Protein AF-A0AAV5WUH0-F1 (afdb_monomer)

Foldseek 3Di:
DFQFDDDDQKTFGPPQWWKWKAQDPDPPRTFTFDTMWGQDPQWTWTAGPVGDMDIHNDIDMTIHHNDDDPDDDDPCVPVD

Radius of gyration: 15.48 Å; Cα contacts (8 Å, |Δi|>4): 148; chains: 1; bounding box: 26×43×39 Å

Mean predicted aligned error: 7.23 Å

Structure (mmCIF, N/CA/C/O backbone):
data_AF-A0AAV5WUH0-F1
#
_entry.id   AF-A0AAV5WUH0-F1
#
loop_
_atom_site.group_PDB
_atom_site.id
_atom_site.type_symbol
_atom_site.label_atom_id
_atom_site.label_alt_id
_atom_site.label_comp_id
_atom_site.label_asym_id
_atom_site.label_entity_id
_atom_site.label_seq_id
_atom_site.pdbx_PDB_ins_code
_atom_site.Cartn_x
_atom_site.Cartn_y
_atom_site.Cartn_z
_atom_site.occupancy
_atom_site.B_iso_or_equiv
_atom_site.auth_seq_id
_atom_site.auth_comp_id
_atom_site.auth_asym_id
_atom_site.auth_atom_id
_atom_site.pdbx_PDB_model_num
ATOM 1 N N . THR A 1 1 ? 0.5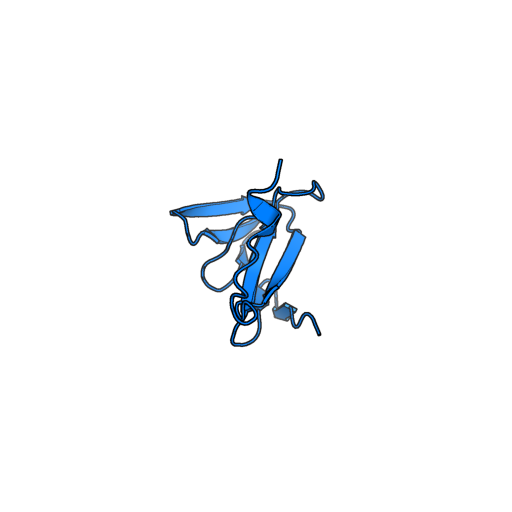73 -5.369 17.273 1.00 48.56 1 THR A N 1
ATOM 2 C CA . THR A 1 1 ? 1.314 -6.134 16.249 1.00 48.56 1 THR A CA 1
ATOM 3 C C . THR A 1 1 ? 0.891 -5.681 14.862 1.00 48.56 1 THR A C 1
ATOM 5 O O . THR A 1 1 ? -0.276 -5.761 14.476 1.00 48.56 1 THR A O 1
ATOM 8 N N . THR A 1 2 ? 1.832 -5.084 14.144 1.00 57.12 2 THR A N 1
ATOM 9 C CA . THR A 1 2 ? 1.700 -4.525 12.793 1.00 57.12 2 THR A CA 1
ATOM 10 C C . THR A 1 2 ? 1.718 -5.679 11.793 1.00 57.12 2 THR A C 1
ATOM 12 O O . THR A 1 2 ? 2.762 -6.019 11.257 1.00 57.12 2 THR A O 1
ATOM 15 N N . SER A 1 3 ? 0.598 -6.387 11.639 1.00 68.06 3 SER A N 1
ATOM 16 C CA . SER A 1 3 ? 0.542 -7.583 10.783 1.00 68.06 3 SER A CA 1
ATOM 17 C C . SER A 1 3 ? 0.476 -7.192 9.306 1.00 68.06 3 SER A C 1
ATOM 19 O O . SER A 1 3 ? -0.580 -7.281 8.683 1.00 68.06 3 SER A O 1
ATOM 21 N N . LEU A 1 4 ? 1.599 -6.680 8.806 1.00 87.56 4 LEU A N 1
ATOM 22 C CA . LEU A 1 4 ? 1.900 -6.610 7.388 1.00 87.56 4 LEU A CA 1
ATOM 23 C C . LEU A 1 4 ? 2.104 -8.044 6.903 1.00 87.56 4 LEU A C 1
ATOM 25 O O . LEU A 1 4 ? 2.921 -8.779 7.461 1.00 87.56 4 LEU A O 1
ATOM 29 N N . GLU A 1 5 ? 1.350 -8.439 5.893 1.00 90.00 5 GLU A N 1
ATOM 30 C CA . GLU A 1 5 ? 1.416 -9.768 5.304 1.00 90.00 5 GLU A CA 1
ATOM 31 C C . GLU A 1 5 ? 2.185 -9.667 3.986 1.00 90.00 5 GLU A C 1
ATOM 33 O O . GLU A 1 5 ? 1.955 -8.758 3.188 1.00 90.00 5 GLU A O 1
ATOM 38 N N . LYS A 1 6 ? 3.149 -10.569 3.783 1.00 89.69 6 LYS A N 1
ATOM 39 C CA . LYS A 1 6 ? 3.988 -10.619 2.580 1.00 89.69 6 LYS A CA 1
ATOM 40 C C . LYS A 1 6 ? 3.885 -12.009 1.970 1.00 89.69 6 LYS A C 1
ATOM 42 O O . LYS A 1 6 ? 4.106 -12.989 2.682 1.00 89.69 6 LYS A O 1
ATOM 47 N N . ARG A 1 7 ? 3.560 -12.098 0.682 1.00 86.38 7 ARG A N 1
ATOM 48 C CA . ARG A 1 7 ? 3.476 -13.365 -0.065 1.00 86.38 7 ARG A CA 1
ATOM 49 C C . ARG A 1 7 ? 3.929 -13.138 -1.497 1.00 86.38 7 ARG A C 1
ATOM 51 O O . ARG A 1 7 ? 3.279 -12.373 -2.182 1.00 86.38 7 ARG A O 1
ATOM 58 N N . ASP A 1 8 ? 5.028 -13.760 -1.918 1.00 85.06 8 ASP A N 1
ATOM 59 C CA . ASP A 1 8 ? 5.505 -13.816 -3.315 1.00 85.06 8 ASP A CA 1
ATOM 60 C C . ASP A 1 8 ? 5.207 -12.570 -4.167 1.00 85.06 8 ASP A C 1
ATOM 62 O O . ASP A 1 8 ? 4.414 -12.594 -5.105 1.00 85.06 8 ASP A O 1
ATOM 66 N N . GLY A 1 9 ? 5.838 -11.447 -3.814 1.00 90.44 9 GLY A N 1
ATOM 67 C CA . GLY A 1 9 ? 5.659 -10.188 -4.540 1.00 90.44 9 GLY A CA 1
ATOM 68 C C . GLY A 1 9 ? 4.349 -9.459 -4.235 1.00 90.44 9 GLY A C 1
ATOM 69 O O . GLY A 1 9 ? 4.048 -8.484 -4.898 1.00 90.44 9 GLY A O 1
ATOM 70 N N . GLU A 1 10 ? 3.578 -9.862 -3.235 1.00 94.25 10 GLU A N 1
ATOM 71 C CA . GLU A 1 10 ? 2.382 -9.169 -2.755 1.00 94.25 10 GLU A CA 1
ATOM 72 C C . GLU A 1 10 ? 2.578 -8.682 -1.315 1.00 94.25 10 GLU A C 1
ATOM 74 O O . GLU A 1 10 ? 3.166 -9.370 -0.471 1.00 94.25 10 GLU A O 1
ATOM 79 N N . VAL A 1 11 ? 2.063 -7.485 -1.037 1.00 94.50 11 VAL A N 1
ATOM 80 C CA . VAL A 1 11 ? 1.987 -6.894 0.297 1.00 94.50 11 VAL A CA 1
ATOM 81 C C . VAL A 1 11 ? 0.543 -6.513 0.599 1.00 94.50 11 VAL A C 1
ATOM 83 O O . VAL A 1 11 ? -0.113 -5.828 -0.188 1.00 94.50 11 VAL A O 1
ATOM 86 N N . SER A 1 12 ? 0.063 -6.932 1.765 1.00 94.44 12 SER A N 1
ATOM 87 C CA . SER A 1 12 ? -1.287 -6.662 2.252 1.00 94.44 12 SER A CA 1
ATOM 88 C C . SER A 1 12 ? -1.296 -6.454 3.770 1.00 94.44 12 SER A C 1
ATOM 90 O O . SER A 1 12 ? -0.270 -6.560 4.450 1.00 94.44 12 SER A O 1
ATOM 92 N N . CYS A 1 13 ? -2.463 -6.119 4.316 1.00 93.25 13 CYS A N 1
ATOM 93 C CA . CYS A 1 13 ? -2.675 -6.026 5.753 1.00 93.25 13 CYS A CA 1
ATOM 94 C C . CYS A 1 13 ? -3.734 -7.026 6.201 1.00 93.25 13 CYS A C 1
ATOM 96 O O . CYS A 1 13 ? -4.772 -7.163 5.556 1.00 93.25 13 CYS A O 1
ATOM 98 N N . GLY A 1 14 ? -3.506 -7.647 7.360 1.00 88.56 14 GLY A N 1
ATOM 99 C CA . GLY A 1 14 ? -4.513 -8.494 7.998 1.00 88.56 14 GLY A CA 1
ATOM 100 C C . GLY A 1 14 ? -5.808 -7.733 8.334 1.00 88.56 14 GLY A C 1
ATOM 101 O O . GLY A 1 14 ? -5.843 -6.499 8.362 1.00 88.56 14 GLY A O 1
ATOM 102 N N . ALA A 1 15 ? -6.874 -8.480 8.631 1.00 84.12 15 ALA A N 1
ATOM 103 C CA . ALA A 1 15 ? -8.230 -7.950 8.799 1.00 84.12 15 ALA A CA 1
ATOM 104 C C . ALA A 1 15 ? -8.329 -6.728 9.740 1.00 84.12 15 ALA A C 1
ATOM 106 O O . ALA A 1 15 ? -7.706 -6.673 10.805 1.00 84.12 15 ALA A O 1
ATOM 107 N N . GLY A 1 16 ? -9.166 -5.752 9.360 1.00 82.31 16 GLY A N 1
ATOM 108 C CA . GLY A 1 16 ? -9.412 -4.541 10.155 1.00 82.31 16 GLY A CA 1
ATOM 109 C C . GLY A 1 16 ? -8.248 -3.541 10.163 1.00 82.31 16 GLY A C 1
ATOM 110 O O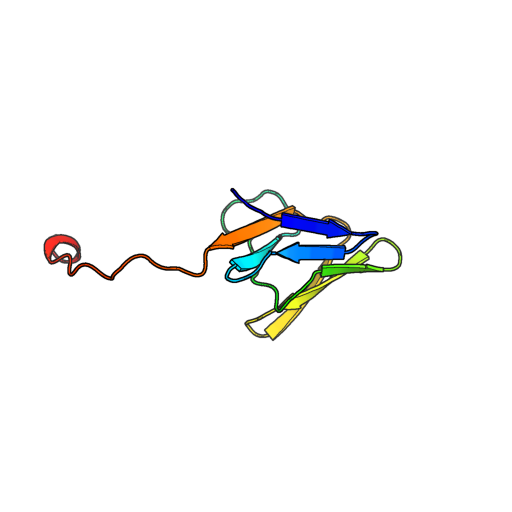 . GLY A 1 16 ? -8.096 -2.770 11.112 1.00 82.31 16 GLY A O 1
ATOM 111 N N . LYS A 1 17 ? -7.399 -3.562 9.134 1.00 88.69 17 LYS A N 1
ATOM 112 C CA . LYS A 1 17 ? -6.305 -2.605 8.934 1.00 88.69 17 LYS A CA 1
ATOM 113 C C . LYS A 1 17 ? -6.311 -2.119 7.489 1.00 88.69 17 LYS A C 1
ATOM 115 O O . LYS A 1 17 ? -6.779 -2.823 6.600 1.00 88.69 17 LYS A O 1
ATOM 120 N N . LYS A 1 18 ? -5.804 -0.909 7.265 1.00 91.06 18 LYS A N 1
ATOM 121 C CA . LYS A 1 18 ? -5.596 -0.333 5.932 1.00 91.06 18 LYS A CA 1
ATOM 122 C C . LYS A 1 18 ? -4.117 -0.368 5.591 1.00 91.06 18 LYS A C 1
ATOM 124 O O . LYS A 1 18 ? -3.287 -0.032 6.438 1.00 91.06 18 LYS A O 1
ATOM 129 N N . LEU A 1 19 ? -3.806 -0.755 4.361 1.00 94.25 19 LEU A N 1
ATOM 130 C CA . LEU A 1 19 ? -2.451 -0.705 3.839 1.00 94.25 19 LEU A CA 1
ATOM 131 C C . LEU A 1 19 ? -2.097 0.738 3.473 1.00 94.25 19 LEU A C 1
ATOM 133 O O . LEU A 1 19 ? -2.877 1.438 2.827 1.00 94.25 19 LEU A O 1
ATOM 137 N N . VAL A 1 20 ? -0.926 1.180 3.918 1.00 94.50 20 VAL A N 1
ATOM 138 C CA . VAL A 1 20 ? -0.334 2.474 3.578 1.00 94.50 20 VAL A CA 1
ATOM 139 C C . VAL A 1 20 ? 1.006 2.204 2.914 1.00 94.50 20 VAL A C 1
ATOM 141 O O . VAL A 1 20 ? 1.813 1.453 3.469 1.00 94.50 20 VAL A O 1
ATOM 144 N N . VAL A 1 21 ? 1.248 2.813 1.755 1.00 95.69 21 VAL A N 1
ATOM 145 C CA . VAL A 1 21 ? 2.507 2.675 1.015 1.00 95.69 21 VAL A CA 1
ATOM 146 C C . VAL A 1 21 ? 3.123 4.016 0.651 1.00 95.69 21 VAL A C 1
ATOM 148 O O . VAL A 1 21 ? 2.417 5.008 0.517 1.00 95.69 21 VAL A O 1
ATOM 151 N N . SER A 1 22 ? 4.435 4.048 0.467 1.00 96.56 22 SER A N 1
ATOM 152 C CA . SER A 1 22 ? 5.164 5.191 -0.077 1.00 96.56 22 SER A CA 1
ATOM 153 C C . SER A 1 22 ? 6.281 4.724 -1.006 1.00 96.56 22 SER A C 1
ATOM 155 O O . SER A 1 22 ? 6.751 3.589 -0.906 1.00 96.56 22 SER A O 1
ATOM 157 N N . SER A 1 23 ? 6.706 5.608 -1.906 1.00 95.56 23 SER A N 1
ATOM 158 C CA . SER A 1 23 ? 7.883 5.431 -2.759 1.00 95.56 23 SER A CA 1
ATOM 159 C C . SER A 1 23 ? 9.191 5.857 -2.089 1.00 95.56 23 SER A C 1
ATOM 161 O O . SER A 1 23 ? 10.252 5.714 -2.685 1.00 95.56 23 SER A O 1
ATOM 163 N N . ASN A 1 24 ? 9.134 6.449 -0.894 1.00 93.62 24 ASN A N 1
ATOM 164 C CA . ASN A 1 24 ? 10.306 6.889 -0.143 1.00 93.62 24 ASN A CA 1
ATOM 165 C C . ASN A 1 24 ? 10.067 6.793 1.375 1.00 93.62 24 ASN A C 1
ATOM 167 O O . ASN A 1 24 ? 8.988 6.421 1.838 1.00 93.62 24 ASN A O 1
ATOM 171 N N . ASP A 1 25 ? 11.088 7.132 2.155 1.00 92.44 25 ASP A N 1
ATOM 172 C CA . ASP A 1 25 ? 11.079 7.117 3.618 1.00 92.44 25 ASP A CA 1
ATOM 173 C C . ASP A 1 25 ? 10.656 8.460 4.249 1.00 9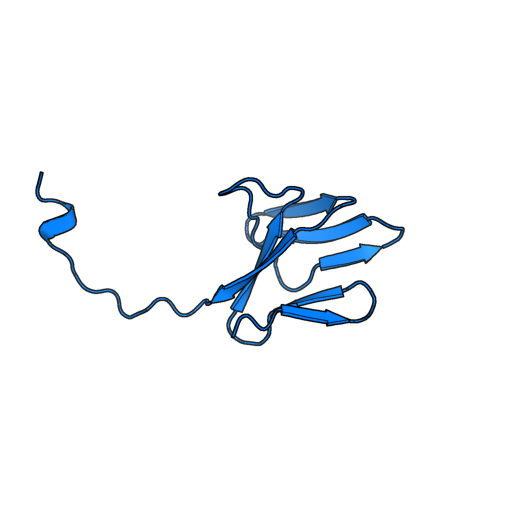2.44 25 ASP A C 1
ATOM 175 O O . ASP A 1 25 ? 10.746 8.632 5.468 1.00 92.44 25 ASP A O 1
ATOM 179 N N . GLN A 1 26 ? 10.164 9.420 3.454 1.00 91.50 26 GLN A N 1
ATOM 180 C CA . GLN A 1 26 ? 9.763 10.727 3.971 1.00 91.50 26 GLN A CA 1
ATOM 181 C C . GLN A 1 26 ? 8.522 10.610 4.857 1.00 91.50 26 GLN A C 1
ATOM 183 O O . GLN A 1 26 ? 7.548 9.928 4.525 1.00 91.50 26 GLN A O 1
ATOM 188 N N . GLN A 1 27 ? 8.515 11.333 5.977 1.00 87.25 27 GLN A N 1
ATOM 189 C CA . GLN A 1 27 ? 7.324 11.435 6.820 1.00 87.25 27 GLN A CA 1
ATOM 190 C C . GLN A 1 27 ? 6.147 12.027 6.034 1.00 87.25 27 GLN A C 1
ATOM 192 O O . GLN A 1 27 ? 6.331 12.864 5.155 1.00 87.25 27 GLN A O 1
ATOM 197 N N . ALA A 1 28 ? 4.930 11.586 6.365 1.00 85.75 28 ALA A N 1
ATOM 198 C CA . ALA A 1 28 ? 3.681 12.020 5.729 1.00 85.75 28 ALA A CA 1
ATOM 199 C C . ALA A 1 28 ? 3.565 11.758 4.208 1.00 85.75 28 ALA A C 1
ATOM 201 O O . ALA A 1 28 ? 2.632 12.246 3.581 1.00 85.75 28 ALA A O 1
ATOM 202 N N . SER A 1 29 ? 4.442 10.936 3.621 1.00 91.75 29 SER A N 1
ATOM 203 C CA . SER A 1 29 ? 4.367 10.516 2.208 1.00 91.75 29 SER A CA 1
ATOM 204 C C . SER A 1 29 ? 3.413 9.337 1.948 1.00 91.75 29 SER A C 1
ATOM 206 O O . SER A 1 29 ? 3.238 8.911 0.809 1.00 91.75 29 SER A O 1
ATOM 208 N N . GLY A 1 30 ? 2.814 8.777 3.004 1.00 92.81 30 GLY A N 1
ATOM 209 C CA . GLY A 1 30 ? 2.012 7.559 2.933 1.00 92.81 30 GLY A CA 1
ATOM 210 C C . GLY A 1 30 ? 0.702 7.728 2.159 1.00 92.81 30 GLY A C 1
ATOM 211 O O . GLY A 1 30 ? -0.102 8.612 2.447 1.00 92.81 30 GLY A O 1
ATOM 212 N N . LEU A 1 31 ? 0.456 6.807 1.232 1.00 94.75 31 LEU A N 1
ATOM 213 C CA . LEU A 1 31 ? -0.738 6.704 0.405 1.00 94.75 31 LEU A CA 1
ATOM 214 C C . LEU A 1 31 ? -1.550 5.473 0.809 1.00 94.75 31 LEU A C 1
ATOM 216 O O . LEU A 1 31 ? -1.013 4.377 0.960 1.00 94.75 31 LEU A O 1
ATOM 220 N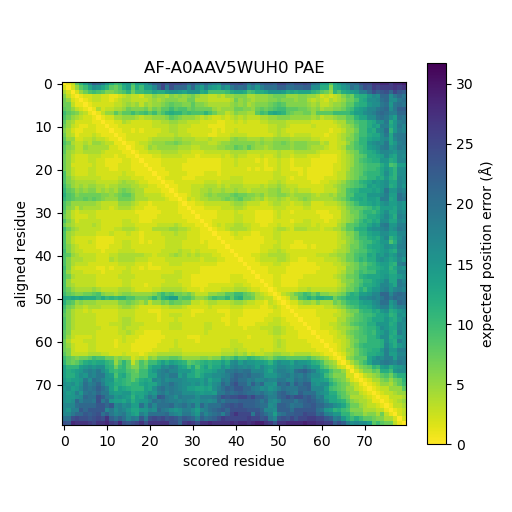 N . LEU A 1 32 ? -2.857 5.649 0.987 1.00 94.44 32 LEU A N 1
ATOM 221 C CA . LEU A 1 32 ? -3.765 4.565 1.355 1.00 94.44 32 LEU A CA 1
ATOM 222 C C . LEU A 1 32 ? -4.094 3.690 0.145 1.00 94.44 32 LEU A C 1
ATOM 224 O O . LEU A 1 32 ? -4.624 4.187 -0.849 1.00 94.44 32 LEU A O 1
ATOM 228 N N . VAL A 1 33 ? -3.846 2.390 0.275 1.00 95.12 33 VAL A N 1
ATOM 229 C CA . VAL A 1 33 ? -4.104 1.383 -0.759 1.00 95.12 33 VAL A CA 1
ATOM 230 C C . VAL A 1 33 ? -5.431 0.684 -0.500 1.00 95.12 33 VAL A C 1
ATOM 232 O O . VAL A 1 33 ? -5.753 0.330 0.637 1.00 95.12 33 VAL A O 1
ATOM 235 N N . ASP A 1 34 ? -6.184 0.469 -1.572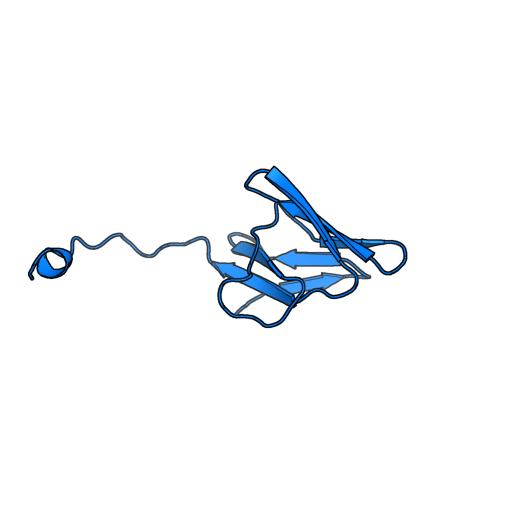 1.00 92.69 34 ASP A N 1
ATOM 236 C CA . ASP A 1 34 ? -7.352 -0.396 -1.585 1.00 92.69 34 ASP A CA 1
ATOM 237 C C . ASP A 1 34 ? -6.907 -1.855 -1.774 1.00 92.69 34 ASP A C 1
ATOM 239 O O . ASP A 1 34 ? -6.538 -2.293 -2.866 1.00 92.69 34 ASP A O 1
ATOM 243 N N . G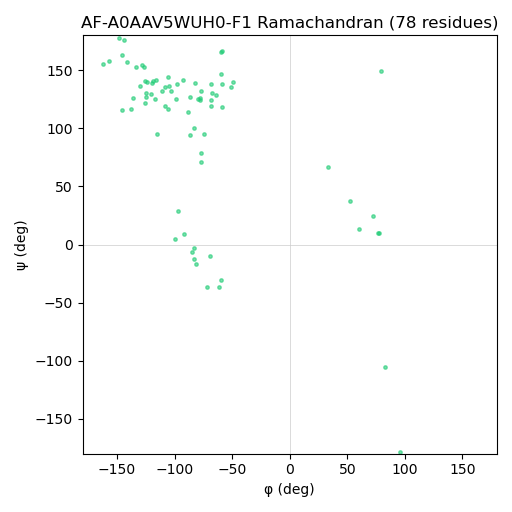LY A 1 35 ? -6.856 -2.599 -0.668 1.00 92.38 35 GLY A N 1
ATOM 244 C CA . GLY A 1 35 ? -6.435 -3.998 -0.654 1.00 92.38 35 GLY A CA 1
ATOM 245 C C . GLY A 1 35 ? -4.916 -4.184 -0.611 1.00 92.38 35 GLY A C 1
ATOM 246 O O . GLY A 1 35 ? -4.304 -4.056 0.452 1.00 92.38 35 GLY A O 1
ATOM 247 N N . THR A 1 36 ? -4.323 -4.569 -1.744 1.00 94.81 36 THR A N 1
ATOM 248 C CA . THR A 1 36 ? -2.955 -5.118 -1.830 1.00 94.81 36 THR A CA 1
ATOM 249 C C . THR A 1 36 ? -2.086 -4.372 -2.837 1.00 94.81 36 THR A C 1
ATOM 251 O O . THR A 1 36 ? -2.595 -3.893 -3.850 1.00 94.81 36 THR A O 1
ATOM 254 N N . VAL A 1 37 ? -0.767 -4.376 -2.631 1.00 96.38 37 VAL A N 1
ATOM 255 C CA . VAL A 1 37 ? 0.218 -3.961 -3.646 1.00 96.38 37 VAL A CA 1
ATOM 256 C C . VAL A 1 37 ? 0.972 -5.185 -4.159 1.00 96.38 37 VAL A C 1
ATOM 258 O O . VAL A 1 37 ? 1.390 -6.022 -3.364 1.00 96.38 37 VAL A O 1
ATOM 261 N N . LYS A 1 38 ? 1.156 -5.288 -5.478 1.00 96.88 38 LYS A N 1
ATOM 262 C CA . LYS A 1 38 ? 1.820 -6.406 -6.165 1.00 96.88 38 LYS A CA 1
ATOM 263 C C . LYS A 1 38 ? 3.045 -5.941 -6.942 1.00 96.88 38 LYS A C 1
ATOM 265 O O . LYS A 1 38 ? 2.981 -4.922 -7.614 1.00 96.88 38 LYS A O 1
ATOM 270 N N . CYS A 1 39 ? 4.128 -6.699 -6.899 1.00 96.69 39 CYS A N 1
ATOM 271 C CA . CYS A 1 39 ? 5.322 -6.513 -7.702 1.00 96.69 39 CYS A CA 1
ATOM 272 C C . CYS A 1 39 ? 5.150 -7.267 -9.020 1.00 96.69 39 CYS A C 1
ATOM 274 O O . CYS A 1 39 ? 5.071 -8.494 -9.039 1.00 96.69 39 CYS A O 1
ATOM 276 N N . VAL A 1 40 ? 5.075 -6.524 -10.118 1.00 96.00 40 VAL A N 1
ATOM 277 C CA . VAL A 1 40 ? 4.949 -7.046 -11.479 1.00 96.00 40 VAL A CA 1
ATOM 278 C C . VAL A 1 40 ? 6.082 -6.444 -12.294 1.00 96.00 40 VAL A C 1
ATOM 280 O O . VAL A 1 40 ? 6.223 -5.224 -12.338 1.00 96.00 40 VAL A O 1
ATOM 283 N N . ASP A 1 41 ? 6.923 -7.294 -12.884 1.00 95.12 41 ASP A N 1
ATOM 284 C CA . ASP A 1 41 ? 8.084 -6.882 -13.688 1.00 95.12 41 ASP A CA 1
ATOM 285 C C . ASP A 1 41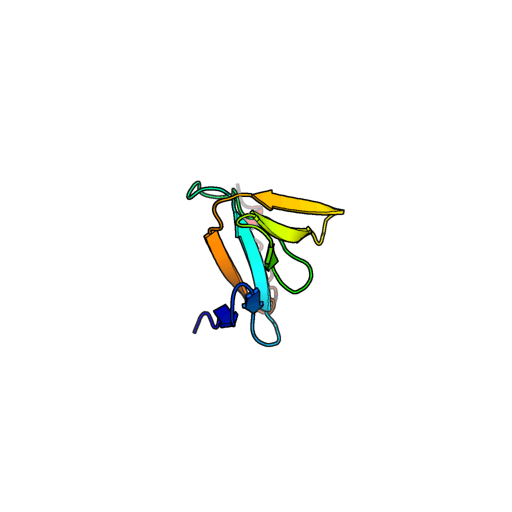 ? 9.021 -5.887 -12.969 1.00 95.12 41 ASP A C 1
ATOM 287 O O . ASP A 1 41 ? 9.560 -4.953 -13.562 1.00 95.12 41 ASP A O 1
ATOM 291 N N . GLY A 1 42 ? 9.205 -6.070 -11.655 1.00 95.12 42 GLY A N 1
ATOM 292 C CA . GLY A 1 42 ? 10.047 -5.205 -10.819 1.00 95.12 42 GLY A CA 1
ATOM 293 C C . GLY A 1 42 ? 9.413 -3.861 -10.437 1.00 95.12 42 GLY A C 1
ATOM 294 O O . GLY A 1 42 ? 10.110 -2.998 -9.904 1.00 95.12 42 GLY A O 1
ATOM 295 N N . ILE A 1 43 ? 8.116 -3.673 -10.703 1.00 97.12 43 ILE A N 1
ATOM 296 C CA . ILE A 1 43 ? 7.342 -2.485 -10.330 1.00 97.12 43 ILE A CA 1
ATOM 297 C C . ILE A 1 43 ? 6.229 -2.883 -9.362 1.00 97.12 43 ILE A C 1
ATOM 299 O O . ILE A 1 43 ? 5.394 -3.733 -9.664 1.00 97.12 43 ILE A O 1
ATOM 303 N N . TRP A 1 44 ? 6.182 -2.231 -8.206 1.00 97.38 44 TRP A N 1
ATOM 304 C CA . TRP A 1 44 ? 5.097 -2.347 -7.242 1.00 97.38 44 TRP A CA 1
ATOM 305 C C . TRP A 1 44 ? 3.889 -1.537 -7.691 1.00 97.38 44 TRP A C 1
ATOM 307 O O . TRP A 1 44 ? 4.010 -0.342 -7.945 1.00 97.38 44 TRP A O 1
ATOM 317 N N . LYS A 1 45 ? 2.728 -2.189 -7.761 1.00 97.50 45 LYS A N 1
ATOM 318 C CA . LYS A 1 45 ? 1.471 -1.647 -8.275 1.00 97.50 45 LYS A CA 1
ATOM 319 C C . LYS A 1 45 ? 0.320 -1.876 -7.305 1.00 97.50 45 LYS A C 1
ATOM 321 O O . LYS A 1 45 ? 0.167 -2.982 -6.789 1.00 97.50 45 LYS A O 1
ATOM 326 N N . GLY A 1 46 ? -0.519 -0.868 -7.087 1.00 95.94 46 GLY A N 1
ATOM 327 C CA . GLY A 1 46 ? -1.727 -0.990 -6.264 1.00 95.94 46 GLY A CA 1
ATOM 328 C C . GLY A 1 46 ? -2.729 0.134 -6.510 1.00 95.94 46 GLY A C 1
ATOM 329 O O . GLY A 1 46 ? -2.353 1.219 -6.947 1.00 95.94 46 GLY A O 1
ATOM 330 N N . ALA A 1 47 ? -4.009 -0.114 -6.236 1.00 96.75 47 ALA A N 1
ATOM 331 C CA . ALA A 1 47 ? -5.056 0.902 -6.343 1.00 96.75 47 ALA A CA 1
ATOM 332 C C . ALA A 1 47 ? -5.091 1.775 -5.080 1.00 96.75 47 ALA A C 1
ATOM 334 O O . ALA A 1 47 ? -4.963 1.258 -3.973 1.00 96.75 47 ALA A O 1
ATOM 335 N N . LEU A 1 48 ? -5.264 3.089 -5.223 1.00 96.06 48 LEU A N 1
ATOM 336 C CA . LEU A 1 48 ? -5.384 4.000 -4.082 1.00 96.06 48 LEU A CA 1
ATOM 337 C C . LEU A 1 48 ? -6.852 4.207 -3.688 1.00 96.06 48 LEU A C 1
ATOM 339 O O . LEU A 1 48 ? -7.709 4.373 -4.553 1.00 96.06 48 LEU A O 1
ATOM 343 N N . ILE A 1 49 ? -7.134 4.289 -2.382 1.00 91.06 49 ILE A N 1
ATOM 344 C CA . ILE A 1 49 ? -8.503 4.509 -1.862 1.00 91.06 49 ILE A CA 1
ATOM 345 C C . ILE A 1 49 ? -9.083 5.848 -2.351 1.00 91.06 49 ILE A C 1
ATOM 347 O O . ILE A 1 49 ? -10.272 5.945 -2.640 1.00 91.06 49 ILE A O 1
ATOM 351 N N . ASN A 1 50 ? -8.248 6.886 -2.462 1.00 85.12 50 ASN A N 1
ATOM 352 C CA . ASN A 1 50 ? -8.671 8.251 -2.796 1.00 85.12 50 ASN A CA 1
ATOM 353 C C . ASN A 1 50 ? -8.504 8.588 -4.290 1.00 85.12 50 ASN A C 1
ATOM 355 O O . ASN A 1 50 ? -8.330 9.757 -4.625 1.00 85.12 50 ASN A O 1
ATOM 359 N N . SER A 1 51 ? -8.590 7.579 -5.167 1.00 81.25 51 SER A N 1
ATOM 360 C CA . SER A 1 51 ? -8.336 7.611 -6.621 1.00 81.25 51 SER A CA 1
ATOM 361 C C . SER A 1 51 ? -6.856 7.577 -7.040 1.00 81.25 51 SER A C 1
ATOM 363 O O . SER A 1 51 ? -5.974 8.052 -6.327 1.00 81.25 51 SER A O 1
ATOM 365 N N . GLY A 1 52 ? -6.596 6.985 -8.214 1.00 92.94 52 GLY A N 1
ATOM 366 C CA . GLY A 1 52 ? -5.260 6.781 -8.784 1.00 92.94 52 GLY A CA 1
ATOM 367 C C . GLY A 1 52 ? -4.656 5.400 -8.503 1.00 92.94 52 GLY A C 1
ATOM 368 O O . GLY A 1 52 ? -5.273 4.531 -7.881 1.00 92.94 52 GLY A O 1
ATOM 369 N N . SER A 1 53 ? -3.429 5.200 -8.978 1.00 95.44 53 SER A N 1
ATOM 370 C CA . SER A 1 53 ? -2.635 3.993 -8.751 1.00 95.44 53 SER A CA 1
ATOM 371 C C . SER A 1 53 ? -1.277 4.353 -8.164 1.00 95.44 53 SER A C 1
ATOM 373 O O . SER A 1 53 ? -0.643 5.321 -8.580 1.00 95.44 53 SER A O 1
ATOM 375 N N . PHE A 1 54 ? -0.814 3.546 -7.219 1.00 96.12 54 PHE A N 1
ATOM 376 C CA . PHE A 1 54 ? 0.582 3.521 -6.819 1.00 96.12 54 PHE A CA 1
ATOM 377 C C . PHE A 1 54 ? 1.363 2.703 -7.846 1.00 96.12 54 PHE A C 1
ATOM 379 O O . PHE A 1 54 ? 1.002 1.553 -8.083 1.00 96.12 54 PHE A O 1
ATOM 386 N N . GLU A 1 55 ? 2.412 3.280 -8.432 1.00 97.00 55 GLU A N 1
ATOM 387 C CA . GLU A 1 55 ? 3.384 2.568 -9.265 1.00 97.00 55 GLU A CA 1
ATOM 388 C C . GLU A 1 55 ? 4.803 3.049 -8.936 1.00 97.00 55 GLU A C 1
ATOM 390 O O . GLU A 1 55 ? 5.121 4.226 -9.121 1.00 97.00 55 GLU A O 1
ATOM 395 N N . ASN A 1 56 ? 5.664 2.165 -8.424 1.00 97.44 56 ASN A N 1
ATOM 396 C CA . ASN A 1 56 ? 7.056 2.514 -8.125 1.00 97.44 56 ASN A CA 1
ATOM 397 C C . ASN A 1 56 ? 7.986 1.286 -8.091 1.00 97.44 56 ASN A C 1
ATOM 399 O O . ASN A 1 56 ? 7.525 0.166 -7.895 1.00 97.44 56 ASN A O 1
ATOM 403 N N . ARG A 1 57 ? 9.299 1.482 -8.271 1.00 96.00 57 ARG A N 1
ATOM 404 C CA . ARG A 1 57 ? 10.307 0.417 -8.094 1.00 96.00 57 ARG A CA 1
ATOM 405 C C . ARG A 1 57 ? 10.513 0.063 -6.626 1.00 96.00 57 ARG A C 1
ATOM 407 O O . ARG A 1 57 ? 10.682 -1.109 -6.304 1.00 96.00 57 ARG A O 1
ATOM 414 N N . ASP A 1 58 ? 10.446 1.064 -5.758 1.00 94.94 58 ASP A N 1
ATOM 415 C CA . ASP A 1 58 ? 10.613 0.911 -4.321 1.00 94.94 58 ASP A CA 1
ATOM 416 C C . ASP A 1 58 ? 9.263 1.038 -3.613 1.00 94.94 58 ASP A C 1
ATOM 418 O O . ASP A 1 58 ? 8.400 1.827 -4.008 1.00 94.94 58 ASP A O 1
ATOM 422 N N . VAL A 1 59 ? 9.065 0.257 -2.549 1.00 94.94 59 VAL A N 1
ATOM 423 C CA . VAL A 1 59 ? 7.857 0.338 -1.725 1.00 94.94 59 VAL A CA 1
ATOM 424 C C . VAL A 1 59 ? 8.198 0.283 -0.241 1.00 94.94 59 VAL A C 1
ATOM 426 O O . VAL A 1 59 ? 8.829 -0.651 0.255 1.00 94.94 59 VAL A O 1
ATOM 429 N N . TYR A 1 60 ? 7.717 1.282 0.485 1.00 94.88 60 TYR A N 1
ATOM 430 C CA . TYR A 1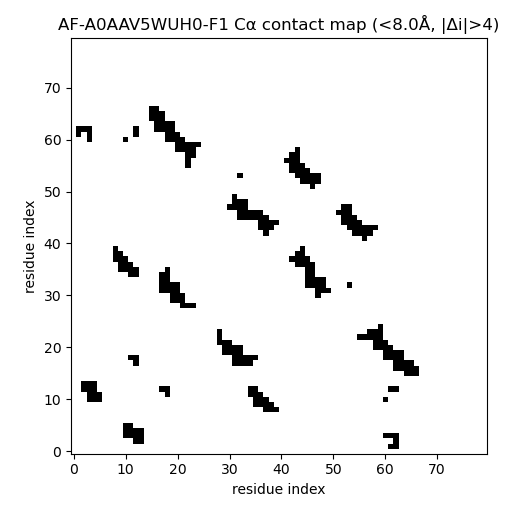 60 ? 7.712 1.338 1.939 1.00 94.88 60 TYR A CA 1
ATOM 431 C C . TYR A 1 60 ? 6.279 1.097 2.390 1.00 94.88 60 TYR A C 1
ATOM 433 O O . TYR A 1 60 ? 5.404 1.881 2.046 1.00 94.88 60 TYR A O 1
ATOM 441 N N . ALA A 1 61 ? 6.016 0.012 3.120 1.00 93.75 61 ALA A N 1
ATOM 442 C CA . ALA A 1 61 ? 4.656 -0.413 3.449 1.00 93.75 61 ALA A CA 1
ATOM 443 C C . ALA A 1 61 ? 4.434 -0.561 4.958 1.00 93.75 61 ALA A C 1
ATOM 445 O O . ALA A 1 61 ? 5.275 -1.101 5.679 1.00 93.75 61 ALA A O 1
ATOM 446 N N . THR A 1 62 ? 3.266 -0.128 5.432 1.00 93.12 62 THR A N 1
ATOM 447 C CA . THR A 1 62 ? 2.819 -0.310 6.816 1.00 93.12 62 THR A CA 1
ATOM 448 C C . THR A 1 62 ? 1.307 -0.514 6.890 1.00 93.12 62 THR A C 1
ATOM 450 O O . THR A 1 62 ? 0.573 -0.197 5.956 1.00 93.12 62 THR A O 1
ATOM 453 N N . CYS A 1 63 ? 0.830 -1.036 8.018 1.00 92.19 63 CYS A N 1
ATOM 454 C CA . CYS A 1 63 ? -0.592 -1.235 8.271 1.00 92.19 63 CYS A CA 1
ATOM 455 C C . CYS A 1 63 ? -1.098 -0.242 9.311 1.00 92.19 63 CYS A C 1
ATOM 457 O O . CYS A 1 63 ? -0.682 -0.282 10.471 1.00 92.19 63 CYS A O 1
ATOM 459 N N . LEU A 1 64 ? -2.054 0.591 8.911 1.00 88.62 64 LEU A N 1
ATOM 460 C CA . LEU A 1 64 ? -2.771 1.493 9.798 1.00 88.62 64 LEU A CA 1
ATOM 461 C C . LEU A 1 64 ? -3.969 0.761 10.413 1.00 88.62 64 LEU A C 1
ATOM 463 O O . LEU A 1 64 ? -4.797 0.193 9.697 1.00 88.62 64 LEU A O 1
ATOM 467 N N . ALA A 1 65 ? -4.083 0.772 11.741 1.00 81.50 65 ALA A N 1
ATOM 468 C CA . ALA A 1 65 ? -5.277 0.262 12.409 1.00 81.50 65 ALA A CA 1
ATOM 469 C C . ALA A 1 65 ? -6.490 1.120 12.018 1.00 81.50 65 ALA A C 1
ATOM 471 O O . ALA A 1 65 ? -6.445 2.340 12.142 1.00 81.50 65 ALA A O 1
ATOM 472 N N . THR A 1 66 ? -7.580 0.498 11.561 1.00 69.81 66 THR A N 1
ATOM 473 C CA . THR A 1 66 ? -8.812 1.243 11.235 1.00 69.81 66 THR A CA 1
ATOM 474 C C . THR A 1 66 ? -9.690 1.508 12.446 1.00 69.81 66 THR A C 1
ATOM 476 O O . THR A 1 66 ? -10.614 2.314 12.363 1.00 69.81 66 THR A O 1
ATOM 479 N N . LYS A 1 67 ? -9.417 0.856 13.582 1.00 63.94 67 LYS A N 1
ATOM 480 C CA . LYS A 1 67 ? -10.081 1.186 14.839 1.00 63.94 67 LYS A CA 1
ATOM 481 C C . LYS A 1 67 ? -9.508 2.489 15.379 1.00 63.94 67 LYS A C 1
ATOM 483 O O . LYS A 1 67 ? -8.508 2.484 16.092 1.00 63.94 67 LYS A O 1
ATOM 488 N N . CYS A 1 68 ? -10.181 3.589 15.062 1.00 64.81 68 CYS A N 1
ATOM 489 C CA . CYS A 1 68 ? -10.126 4.766 15.912 1.00 64.81 68 CYS A CA 1
ATOM 490 C C . CYS A 1 68 ? -10.629 4.366 17.306 1.00 64.81 68 CYS A C 1
ATOM 492 O O . CYS A 1 68 ? -11.604 3.617 17.429 1.00 64.81 68 CYS A O 1
ATOM 494 N N . GLY A 1 69 ? -9.954 4.844 18.352 1.00 67.88 69 GLY A N 1
ATOM 495 C CA . GLY A 1 69 ? -10.520 4.790 19.696 1.00 67.88 69 GLY A CA 1
ATOM 496 C C . GLY A 1 69 ? -11.852 5.553 19.752 1.00 67.88 69 GLY A C 1
ATOM 497 O O . GLY A 1 69 ? -12.169 6.304 18.823 1.00 67.88 69 GLY A O 1
ATOM 498 N N . PRO A 1 70 ? -12.645 5.377 20.820 1.00 74.94 70 PRO A N 1
ATOM 499 C CA . PRO A 1 70 ? -13.821 6.206 21.048 1.00 74.94 70 PRO A CA 1
ATOM 500 C C . PRO A 1 70 ? -13.445 7.687 20.947 1.00 74.94 70 PRO A C 1
ATOM 502 O O . PRO A 1 70 ? -12.414 8.102 21.480 1.00 74.94 70 PRO A O 1
ATOM 505 N N . VAL A 1 71 ? -14.268 8.478 20.258 1.00 79.69 71 VAL A N 1
ATOM 506 C CA . VAL A 1 71 ? -14.093 9.931 20.247 1.00 79.69 71 VAL A CA 1
ATOM 507 C C . VAL A 1 71 ? -14.409 10.464 21.641 1.00 79.69 71 VAL A C 1
ATOM 509 O O . VAL A 1 71 ? -15.522 10.311 22.138 1.00 79.69 71 VAL A O 1
ATOM 512 N N . THR A 1 72 ? -13.425 11.087 22.281 1.00 83.62 72 THR A N 1
ATOM 513 C CA . THR A 1 72 ? -13.639 11.824 23.528 1.00 83.62 72 THR A CA 1
ATOM 514 C C . THR A 1 72 ? -13.755 13.296 23.177 1.00 83.62 72 THR A C 1
ATOM 516 O O . THR A 1 72 ? -12.868 13.854 22.530 1.00 83.62 72 THR A O 1
ATOM 519 N N . ARG A 1 73 ? -14.850 13.935 23.598 1.00 80.69 73 ARG A N 1
ATOM 520 C CA . ARG A 1 73 ? -14.990 15.390 23.505 1.00 80.69 73 ARG A CA 1
ATOM 521 C C . ARG A 1 73 ? -13.846 16.031 24.292 1.00 80.69 73 ARG A C 1
ATOM 523 O O . ARG A 1 73 ? -13.742 15.812 25.495 1.00 80.69 73 ARG A O 1
ATOM 530 N N . ASN A 1 74 ? -13.002 16.801 23.614 1.00 84.44 74 ASN A N 1
ATOM 531 C CA . ASN A 1 74 ? -11.941 17.574 24.244 1.00 84.44 74 ASN A CA 1
ATOM 532 C C . ASN A 1 74 ? -12.223 19.066 24.036 1.00 84.44 74 ASN A C 1
ATOM 534 O O . ASN A 1 74 ? -11.885 19.636 23.000 1.00 84.44 74 ASN A O 1
ATOM 538 N N . ASP A 1 75 ? -12.864 19.681 25.030 1.00 86.06 75 ASP A N 1
ATOM 539 C CA . ASP A 1 75 ? -13.186 21.113 25.025 1.00 86.06 75 ASP A CA 1
ATOM 540 C C . ASP A 1 75 ? -11.940 22.011 25.150 1.00 86.06 75 ASP A C 1
ATOM 542 O O . ASP A 1 75 ? -12.037 23.223 24.963 1.00 86.06 75 ASP A O 1
ATOM 546 N N . GLU A 1 76 ? -10.765 21.444 25.439 1.00 83.69 76 GLU A N 1
ATOM 547 C CA . GLU A 1 76 ? -9.497 22.179 25.497 1.00 83.69 76 GLU A CA 1
ATOM 548 C C . GLU A 1 76 ? -8.879 22.397 24.110 1.00 83.69 76 GLU A C 1
ATOM 550 O O . GLU A 1 76 ? -8.062 23.294 23.955 1.00 83.69 76 GLU A O 1
ATOM 555 N N . VAL A 1 77 ? -9.309 21.661 23.075 1.00 81.81 77 VAL A N 1
ATOM 556 C CA . VAL A 1 77 ? -8.809 21.834 21.692 1.00 81.81 77 VAL A CA 1
ATOM 557 C C . VAL A 1 77 ? -9.072 23.246 21.158 1.00 81.81 77 VAL A C 1
ATOM 559 O O . VAL A 1 77 ? -8.302 23.757 20.349 1.00 81.81 77 VAL A O 1
ATOM 562 N N . CYS A 1 78 ? -10.149 23.885 21.616 1.00 77.44 78 CYS A N 1
ATOM 563 C CA . CYS A 1 78 ? -10.503 25.253 21.242 1.00 77.44 78 CYS A CA 1
ATOM 564 C C . CYS A 1 78 ? -10.100 26.302 22.290 1.00 77.44 78 CYS A C 1
ATOM 566 O O . CYS A 1 78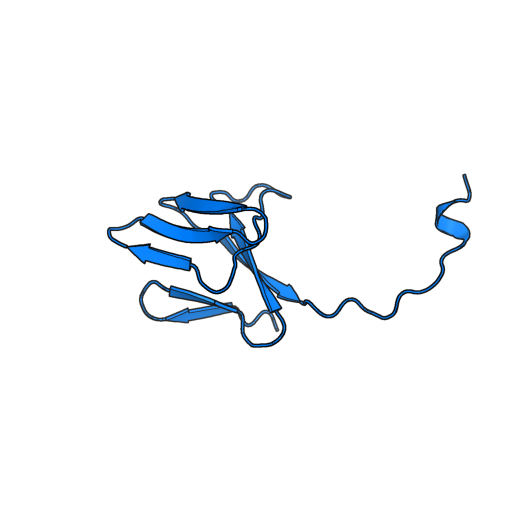 ? -10.452 27.468 22.124 1.00 77.44 78 CYS A O 1
ATOM 568 N N . ARG A 1 79 ? -9.402 25.927 23.372 1.00 71.31 79 ARG A N 1
ATOM 569 C CA . ARG A 1 79 ? -8.898 26.900 24.348 1.00 71.31 79 ARG A CA 1
ATOM 570 C C . ARG A 1 79 ? -7.536 27.415 23.884 1.00 71.31 79 ARG A C 1
ATOM 572 O O . ARG A 1 79 ? -6.516 26.780 24.126 1.00 71.31 79 ARG A O 1
ATOM 579 N N . THR A 1 80 ? -7.560 28.546 23.183 1.00 63.47 80 THR A N 1
ATOM 580 C CA . THR A 1 80 ? -6.402 29.432 22.965 1.00 63.47 80 THR A CA 1
ATOM 581 C C . THR A 1 80 ? -6.090 30.250 24.203 1.00 63.47 80 THR A C 1
ATOM 583 O O . THR A 1 80 ? -7.072 30.726 24.821 1.00 63.47 80 THR A O 1
#

Nearest PDB structures (foldseek):
  5jcs-assembly1_A  TM=4.307E-01  e=2.515E+00  Saccharomyces cerevisiae S288C
  6rm3-assembly1_LM0  TM=4.065E-01  e=5.801E+00  Vairimorpha necatrix
  4rg2-assembly1_B  TM=2.775E-01  e=1.610E+00  Homo sapiens
  2mwo-assembly1_A  TM=3.999E-01  e=6.857E+00  Homo sapiens

pLDDT: mean 88.08, std 10.33, range [48.56, 97.5]

Sequence (80 aa):
TTSLEKRDGEVSCGAGKKLVVSSNDQQASGLLVDGTVKCVDGIWKGALINSGSFENRDVYATCLATKCGPVTRNDEVCRT

Solvent-accessible surface area (backbone atoms only — not comparable to full-atom values): 4844 Å² total; per-residue (Å²): 133,77,55,59,42,76,54,98,55,33,41,36,37,49,92,73,38,40,24,30,36,21,75,58,90,58,83,93,56,65,42,52,37,52,66,50,36,36,52,56,97,72,30,36,37,30,43,29,68,88,65,66,68,49,74,33,74,50,78,43,77,48,48,45,72,64,73,72,72,84,87,72,92,61,79,62,80,77,64,126

Organism: NCBI:txid1538716

Secondary structure (DSSP, 8-state):
---EEEETTEEEE-TTEEEEEESSS-TT--EEESS-EEEETTEEEEEBTTSSEEEESS-EEEEEE--PPPPPP-TTTT--